Protein AF-A0A7S3IZL6-F1 (afdb_monomer)

Foldseek 3Di:
DVQLVVQLCVVVVQFPDKDDADPDIDTDGDPPDCVVPPDFCCVQVVSQVSSQVRCQVCVCVPPPDPPPPDDDGDPDRDHDDDDDDDDPDPVSVVVVVVVVVVVRVVVVLLVVLLVCCVVVVVDDSVVSVVVCPPDDSVVSVVSVVVD

Organism: NCBI:txid197538

Secondary structure (DSSP, 8-state):
-HHHHHHHHHH-TTEEEEEEETTEEEEEE-TT--GGGG-HHHHHHHHHHHHHHHHHHTHHHHH--TT--S----SS-----------SSHHHHHHHHHHHHHHHHHHHHHHHHHHHHHHTT---HHHHHHHHTT--HHHHHHHHHH-

Mean predicted aligned error: 4.23 Å

Structure (mmCIF, N/CA/C/O backbone):
data_AF-A0A7S3IZL6-F1
#
_entry.id   AF-A0A7S3IZL6-F1
#
loop_
_atom_site.group_PDB
_atom_site.id
_atom_site.type_symbol
_atom_site.label_atom_id
_atom_site.label_alt_id
_atom_site.label_comp_id
_atom_site.label_asym_id
_atom_site.label_entity_id
_atom_site.label_seq_id
_atom_site.pdbx_PDB_ins_code
_atom_site.Cartn_x
_atom_site.Cartn_y
_atom_site.Cartn_z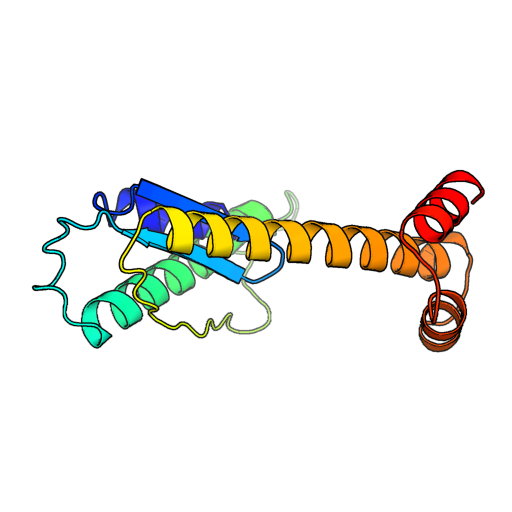
_atom_site.occupancy
_atom_site.B_iso_or_equiv
_atom_site.auth_seq_id
_atom_site.auth_comp_id
_atom_site.auth_asym_id
_atom_site.auth_atom_id
_atom_site.pdbx_PDB_model_num
ATOM 1 N N . MET A 1 1 ? 5.981 2.713 3.437 1.00 95.06 1 MET A N 1
ATOM 2 C CA . MET A 1 1 ? 4.623 2.128 3.564 1.00 95.06 1 MET A CA 1
ATOM 3 C C . MET A 1 1 ? 4.513 1.146 4.726 1.00 95.06 1 MET A C 1
ATOM 5 O O . MET A 1 1 ? 3.728 1.409 5.626 1.00 95.06 1 MET A O 1
ATOM 9 N N . ASN A 1 2 ? 5.308 0.069 4.773 1.00 97.75 2 ASN A N 1
ATOM 10 C CA . ASN A 1 2 ? 5.173 -0.968 5.815 1.00 97.75 2 ASN A CA 1
ATOM 11 C C . ASN A 1 2 ? 5.324 -0.441 7.250 1.00 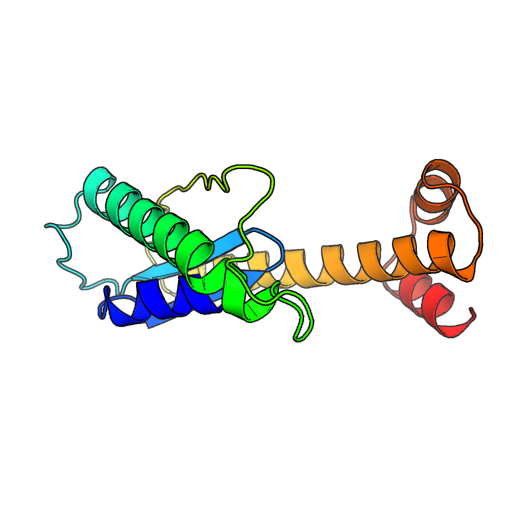97.75 2 ASN A C 1
ATOM 13 O O . ASN A 1 2 ? 4.522 -0.802 8.102 1.00 97.75 2 ASN A O 1
ATOM 17 N N . PHE A 1 3 ? 6.283 0.457 7.498 1.00 97.56 3 PHE A N 1
ATOM 18 C CA . PHE A 1 3 ? 6.422 1.137 8.792 1.00 97.56 3 PHE A CA 1
ATOM 19 C C . PHE A 1 3 ? 5.123 1.836 9.221 1.00 97.56 3 PHE A C 1
ATOM 21 O O . PHE A 1 3 ? 4.598 1.578 10.299 1.00 97.56 3 PHE A O 1
ATOM 28 N N . ALA A 1 4 ? 4.537 2.646 8.335 1.00 98.12 4 ALA A N 1
ATOM 29 C CA . ALA A 1 4 ? 3.280 3.335 8.610 1.00 98.12 4 ALA A CA 1
ATOM 30 C C . ALA A 1 4 ? 2.121 2.358 8.881 1.00 98.12 4 ALA A C 1
ATOM 32 O O . ALA A 1 4 ? 1.332 2.575 9.798 1.00 98.12 4 ALA A O 1
ATOM 33 N N . ALA A 1 5 ? 2.046 1.250 8.136 1.00 98.38 5 ALA A N 1
ATOM 34 C CA . ALA A 1 5 ? 1.050 0.205 8.376 1.00 98.38 5 ALA A CA 1
ATOM 35 C C . ALA A 1 5 ? 1.223 -0.459 9.752 1.00 98.38 5 ALA A C 1
ATOM 37 O O . ALA A 1 5 ? 0.239 -0.710 10.448 1.00 98.38 5 ALA A O 1
ATOM 38 N N . GLN A 1 6 ? 2.467 -0.707 10.169 1.00 98.25 6 GLN A N 1
ATOM 39 C CA . GLN A 1 6 ? 2.776 -1.251 11.489 1.00 98.25 6 GLN A CA 1
ATOM 40 C C . GLN A 1 6 ? 2.372 -0.285 12.607 1.00 98.25 6 GLN A C 1
ATOM 42 O O . GLN A 1 6 ? 1.755 -0.726 13.572 1.00 98.25 6 GLN A O 1
ATOM 47 N N . GLU A 1 7 ? 2.638 1.018 12.473 1.00 98.38 7 GLU A N 1
ATOM 48 C CA . GLU A 1 7 ? 2.203 2.025 13.456 1.00 98.38 7 GLU A CA 1
ATOM 49 C C . GLU A 1 7 ? 0.675 2.094 13.590 1.00 98.38 7 GLU A C 1
ATOM 51 O O . GLU A 1 7 ? 0.138 2.175 14.702 1.00 98.38 7 GLU A O 1
ATOM 56 N N . VAL A 1 8 ? -0.044 1.959 12.470 1.00 98.50 8 VAL A N 1
ATOM 57 C CA . VAL A 1 8 ? -1.506 1.828 12.482 1.00 98.50 8 VAL A CA 1
ATOM 58 C C . VAL A 1 8 ? -1.939 0.579 13.247 1.00 98.50 8 VAL A C 1
ATOM 60 O O . VAL A 1 8 ? -2.790 0.678 14.128 1.00 98.50 8 VAL A O 1
ATOM 63 N N . MET A 1 9 ? -1.345 -0.583 12.971 1.00 98.31 9 MET A N 1
ATOM 64 C CA . MET A 1 9 ? -1.703 -1.832 13.655 1.00 98.31 9 MET A CA 1
ATOM 65 C C . MET A 1 9 ? -1.351 -1.831 15.149 1.00 98.31 9 MET A C 1
ATOM 67 O O . MET A 1 9 ? -2.095 -2.401 15.944 1.00 98.31 9 MET A O 1
ATOM 71 N N . LYS A 1 10 ? -0.262 -1.163 15.553 1.00 98.19 10 LYS A N 1
ATOM 72 C CA . LYS A 1 10 ? 0.097 -0.980 16.971 1.00 98.19 10 LYS A CA 1
ATOM 73 C C . LYS A 1 10 ? -0.937 -0.128 17.709 1.00 98.19 10 LYS A C 1
ATOM 75 O O . LYS A 1 10 ? -1.285 -0.438 18.844 1.00 98.19 10 LYS A O 1
ATOM 80 N N . SER A 1 11 ? -1.442 0.924 17.062 1.00 97.81 11 SER A N 1
ATOM 81 C CA . SER A 1 11 ? -2.416 1.843 17.667 1.00 97.81 11 SER A CA 1
ATOM 82 C C . SER A 1 11 ? -3.849 1.298 17.641 1.00 97.81 11 SER A C 1
ATOM 84 O O . SER A 1 11 ? -4.624 1.526 18.568 1.00 97.81 11 SER A O 1
ATOM 86 N N . PHE A 1 12 ? -4.214 0.560 16.591 1.00 97.50 12 PHE A N 1
ATOM 87 C CA . PHE A 1 12 ? -5.529 -0.052 16.415 1.00 97.50 12 PHE A CA 1
ATOM 88 C C . PHE A 1 12 ? -5.440 -1.570 16.585 1.00 97.50 12 PHE A C 1
ATOM 90 O O . PHE A 1 12 ? -5.465 -2.327 15.617 1.00 97.50 12 PHE A O 1
ATOM 97 N N . THR A 1 13 ? -5.419 -2.022 17.836 1.00 96.06 13 THR A N 1
ATOM 98 C CA . THR A 1 13 ? -5.263 -3.443 18.208 1.00 96.06 13 THR A CA 1
ATOM 99 C C . THR A 1 13 ? -6.411 -4.357 17.756 1.00 96.06 13 THR A C 1
ATOM 101 O O . THR A 1 13 ? -6.295 -5.580 17.790 1.00 96.06 13 THR A O 1
ATOM 104 N N . ASP A 1 14 ? -7.530 -3.784 17.305 1.00 98.00 14 ASP A N 1
ATOM 105 C CA . ASP A 1 14 ? -8.641 -4.517 16.691 1.00 98.00 14 ASP A CA 1
ATOM 106 C C . ASP A 1 14 ? -8.381 -4.904 15.222 1.00 98.00 14 ASP A C 1
ATOM 108 O O . ASP A 1 14 ? -9.164 -5.675 14.653 1.00 98.00 14 ASP A O 1
ATOM 112 N N . ILE A 1 15 ? -7.310 -4.388 14.606 1.00 98.44 15 ILE A N 1
ATOM 113 C CA . ILE A 1 15 ? -6.848 -4.804 13.281 1.00 98.44 15 ILE A CA 1
ATOM 114 C C . ILE A 1 15 ? -6.121 -6.143 13.416 1.00 98.44 15 ILE A C 1
ATOM 116 O O . ILE A 1 15 ? -5.101 -6.250 14.088 1.00 98.44 15 ILE A O 1
ATOM 120 N N . VAL A 1 16 ? -6.639 -7.169 12.745 1.00 97.62 16 VAL A N 1
ATOM 121 C CA . VAL A 1 16 ? -6.103 -8.540 12.800 1.00 97.62 16 VAL A CA 1
ATOM 122 C C . VAL A 1 16 ? -5.136 -8.850 11.664 1.00 97.62 16 VAL A C 1
ATOM 124 O O . VAL A 1 16 ? -4.365 -9.799 11.754 1.00 97.62 16 VAL A O 1
ATOM 127 N N . MET A 1 17 ? -5.187 -8.073 10.583 1.00 97.56 17 MET A N 1
ATOM 128 C CA . MET A 1 17 ? -4.352 -8.261 9.403 1.00 97.56 17 MET A CA 1
ATOM 129 C C . MET A 1 17 ? -4.203 -6.936 8.661 1.00 97.56 17 MET A C 1
ATOM 131 O O . MET A 1 17 ? -5.157 -6.159 8.580 1.00 97.56 17 MET A O 1
ATOM 135 N N . SER A 1 18 ? -3.034 -6.714 8.068 1.00 98.12 18 SER A N 1
ATOM 136 C CA . SER A 1 18 ? -2.870 -5.743 6.992 1.00 98.12 18 SER A CA 1
ATOM 137 C C . SER A 1 18 ? -2.233 -6.397 5.770 1.00 98.12 18 SER A C 1
ATOM 139 O O . SER A 1 18 ? -1.495 -7.376 5.889 1.00 98.12 18 SER A O 1
ATOM 141 N N . TYR A 1 19 ? -2.555 -5.874 4.591 1.00 98.56 19 TYR A N 1
ATOM 142 C CA . TYR A 1 19 ? -1.933 -6.261 3.328 1.00 98.56 19 TYR A CA 1
ATOM 143 C C . TYR A 1 19 ? -1.591 -4.996 2.546 1.00 98.56 19 TYR A C 1
ATOM 145 O O . TYR A 1 19 ? -2.479 -4.190 2.274 1.00 98.56 19 TYR A O 1
ATOM 153 N N . GLY A 1 20 ? -0.315 -4.798 2.221 1.00 97.88 20 GLY A N 1
ATOM 154 C CA . GLY A 1 20 ? 0.162 -3.649 1.453 1.00 97.88 20 GLY A CA 1
ATOM 155 C C . GLY A 1 20 ? 0.866 -4.083 0.175 1.00 97.88 20 GLY A C 1
ATOM 156 O O . GLY A 1 20 ? 1.592 -5.077 0.179 1.00 97.88 20 GLY A O 1
ATOM 157 N N . GLN A 1 21 ? 0.657 -3.330 -0.901 1.00 97.44 21 GLN A N 1
ATOM 158 C CA . GLN A 1 21 ? 1.336 -3.501 -2.186 1.00 97.44 21 GLN A CA 1
ATOM 159 C C . GLN A 1 21 ? 1.420 -2.142 -2.892 1.00 97.44 21 GLN A C 1
ATOM 161 O O . GLN A 1 21 ? 0.495 -1.344 -2.761 1.00 97.44 21 GLN A O 1
ATOM 166 N N . SER A 1 22 ? 2.513 -1.871 -3.615 1.00 96.44 22 SER A N 1
ATOM 167 C CA . SER A 1 22 ? 2.730 -0.574 -4.278 1.00 96.44 22 SER A CA 1
ATOM 168 C C . SER A 1 22 ? 2.533 0.594 -3.287 1.00 96.44 22 SER A C 1
ATOM 170 O O . SER A 1 22 ? 3.221 0.676 -2.266 1.00 96.44 22 SER A O 1
ATOM 172 N N . ASP A 1 23 ? 1.578 1.471 -3.571 1.00 96.62 23 ASP A N 1
ATOM 173 C CA . ASP A 1 23 ? 1.167 2.652 -2.831 1.00 96.62 23 ASP A CA 1
ATOM 174 C C . ASP A 1 23 ? -0.155 2.455 -2.060 1.00 96.62 23 ASP A C 1
ATOM 176 O O . ASP A 1 23 ? -0.652 3.406 -1.460 1.00 96.62 23 ASP A O 1
ATOM 180 N N . GLU A 1 24 ? -0.694 1.230 -1.979 1.00 97.44 24 GLU A N 1
ATOM 181 C CA . GLU A 1 24 ? -1.917 0.919 -1.225 1.00 97.44 24 GLU A CA 1
ATOM 182 C C . GLU A 1 24 ? -1.679 0.033 0.013 1.00 97.44 24 GLU A C 1
ATOM 184 O O . GLU A 1 24 ? -0.741 -0.767 0.095 1.00 97.44 24 GLU A O 1
ATOM 189 N N . CYS A 1 25 ? -2.569 0.157 1.004 1.00 98.00 25 CYS A N 1
ATOM 190 C CA . CYS A 1 25 ? -2.592 -0.703 2.184 1.00 98.00 25 CYS A CA 1
ATOM 191 C C . CYS A 1 25 ? -4.026 -0.961 2.668 1.00 98.00 25 CYS A C 1
ATOM 193 O O . CYS A 1 25 ? -4.818 -0.040 2.857 1.00 98.00 25 CYS A O 1
ATOM 195 N N . SER A 1 26 ? -4.351 -2.233 2.882 1.00 98.50 26 SER A N 1
ATOM 196 C CA . SER A 1 26 ? -5.630 -2.713 3.402 1.00 98.50 26 SER A CA 1
ATOM 197 C C . SER A 1 26 ? -5.495 -3.081 4.875 1.00 98.50 26 SER A C 1
ATOM 199 O O . SER A 1 26 ? -4.564 -3.796 5.238 1.00 98.50 26 SER A O 1
ATOM 201 N N . PHE A 1 27 ? -6.455 -2.671 5.707 1.00 98.62 27 PHE A N 1
ATOM 202 C CA . PHE A 1 27 ? -6.511 -3.011 7.132 1.00 98.62 27 PHE A CA 1
ATOM 203 C C . PHE A 1 27 ? -7.802 -3.762 7.454 1.00 98.62 27 PHE A C 1
ATOM 205 O O . PHE A 1 27 ? -8.902 -3.262 7.219 1.00 98.62 27 PHE A O 1
ATOM 212 N N . VAL A 1 28 ? -7.676 -4.958 8.024 1.00 98.50 28 VAL A N 1
ATOM 213 C CA . VAL A 1 28 ? -8.810 -5.814 8.380 1.00 98.50 28 VAL A CA 1
ATOM 214 C C . VAL A 1 28 ? -9.090 -5.689 9.869 1.00 98.50 28 VAL A C 1
ATOM 216 O O . VAL A 1 28 ? -8.348 -6.212 10.697 1.00 98.50 28 VAL A O 1
ATOM 219 N N . PHE A 1 29 ? -10.197 -5.043 10.218 1.00 98.50 29 PHE A N 1
ATOM 220 C CA . PHE A 1 29 ? -10.705 -5.036 11.587 1.00 98.50 29 PHE A CA 1
ATOM 221 C C . PHE A 1 29 ? -11.466 -6.330 11.887 1.00 98.50 29 PHE A C 1
ATOM 223 O O . PHE A 1 29 ? -12.256 -6.801 11.064 1.00 98.50 29 PHE A O 1
ATOM 230 N N . LYS A 1 30 ? -11.296 -6.889 13.093 1.00 97.50 30 LYS A N 1
ATOM 231 C CA . LYS A 1 30 ? -12.105 -8.037 13.533 1.00 97.50 30 LYS A CA 1
ATOM 232 C C . LYS A 1 30 ? -13.595 -7.690 13.507 1.00 97.50 30 LYS A C 1
ATOM 234 O O . LYS A 1 30 ? -13.999 -6.601 13.916 1.00 97.50 30 LYS A O 1
ATOM 239 N N . LYS A 1 31 ? -14.446 -8.639 13.100 1.00 96.62 31 LYS A N 1
ATOM 240 C CA . LYS A 1 31 ? -15.904 -8.430 12.967 1.00 96.62 31 LYS A CA 1
ATOM 241 C C . LYS A 1 31 ? -16.544 -7.881 14.250 1.00 96.62 31 LYS A C 1
ATOM 243 O O . LYS A 1 31 ? -17.416 -7.016 14.172 1.00 96.62 31 LYS A O 1
ATOM 248 N N . SER A 1 32 ? -16.063 -8.316 15.417 1.00 97.25 32 SER A N 1
ATOM 249 C CA . SER A 1 32 ? -16.534 -7.896 16.743 1.00 97.25 32 SER A CA 1
ATOM 250 C C . SER A 1 32 ? -16.073 -6.502 17.191 1.00 97.25 32 SER A C 1
ATOM 252 O O . SER A 1 32 ? -16.468 -6.077 18.277 1.00 97.25 32 SER A O 1
ATOM 254 N N . THR A 1 33 ? -15.281 -5.777 16.386 1.00 97.88 33 THR A N 1
ATOM 255 C CA . THR A 1 33 ? -14.722 -4.475 16.773 1.00 97.88 33 THR A CA 1
ATOM 256 C C . THR A 1 33 ? -15.788 -3.486 17.244 1.00 97.88 33 THR A C 1
ATOM 258 O O . THR A 1 33 ? -16.893 -3.397 16.685 1.00 97.88 33 THR A O 1
ATOM 261 N N . LYS A 1 34 ? -15.430 -2.726 18.280 1.00 97.88 34 LYS A N 1
ATOM 262 C CA . LYS A 1 34 ? -16.222 -1.621 18.836 1.00 97.88 34 LYS A CA 1
ATOM 263 C C . LYS A 1 34 ? -15.521 -0.269 18.686 1.00 97.88 34 LYS A C 1
ATOM 265 O O . LYS A 1 34 ? -16.036 0.726 19.190 1.00 97.88 34 LYS A O 1
ATOM 270 N N . VAL A 1 35 ? -14.389 -0.221 17.974 1.00 97.81 35 VAL A N 1
ATOM 271 C CA . VAL A 1 35 ? -13.617 1.008 17.735 1.00 97.81 35 VAL A CA 1
ATOM 272 C C . VAL A 1 35 ? -14.547 2.111 17.236 1.00 97.81 35 VAL A C 1
ATOM 274 O O . VAL A 1 35 ? -15.294 1.929 16.273 1.00 97.81 35 VAL A O 1
ATOM 277 N N . PHE A 1 36 ? -14.544 3.239 17.950 1.00 98.00 36 PHE A N 1
ATOM 278 C CA . PHE A 1 36 ? -15.379 4.414 17.681 1.00 98.00 36 PHE A CA 1
ATOM 279 C C . PHE A 1 36 ? -16.872 4.120 17.470 1.00 98.00 36 PHE A C 1
ATOM 281 O O . PHE A 1 36 ? -17.516 4.784 16.657 1.00 98.00 36 PHE A O 1
ATOM 288 N N . ASN A 1 37 ? -17.434 3.121 18.158 1.00 97.88 37 ASN A N 1
ATOM 289 C CA . ASN A 1 37 ? -18.815 2.670 17.947 1.00 97.88 37 ASN A CA 1
ATOM 290 C C . ASN A 1 37 ? -19.116 2.347 16.473 1.00 97.88 37 ASN A C 1
ATOM 292 O O . ASN A 1 37 ? -20.233 2.541 16.003 1.00 97.88 37 ASN A O 1
ATOM 296 N N . ARG A 1 38 ? -18.104 1.875 15.731 1.00 97.81 38 ARG A N 1
ATOM 297 C CA . ARG A 1 38 ? -18.182 1.527 14.305 1.00 97.81 38 ARG A CA 1
ATOM 298 C C . ARG A 1 38 ? -18.573 2.693 13.392 1.00 97.81 38 ARG A C 1
ATOM 300 O O . ARG A 1 38 ? -19.073 2.478 12.292 1.00 97.81 38 ARG A O 1
ATOM 307 N N . ARG A 1 39 ? -18.328 3.932 13.829 1.00 98.19 39 ARG A N 1
ATOM 308 C CA . ARG A 1 39 ? -18.539 5.130 13.010 1.00 98.19 39 ARG A CA 1
ATOM 309 C C . ARG A 1 39 ? -17.530 5.157 11.866 1.00 98.19 39 ARG A C 1
ATOM 311 O O . ARG A 1 39 ? -16.340 5.366 12.106 1.00 98.19 39 ARG A O 1
ATOM 318 N N . GLN A 1 40 ? -18.027 4.986 10.642 1.00 97.44 40 GLN A N 1
ATOM 319 C CA . GLN A 1 40 ? -17.223 4.912 9.421 1.00 97.44 40 GLN A CA 1
ATOM 320 C C . GLN A 1 40 ? -16.240 6.086 9.308 1.00 97.44 40 GLN A C 1
ATOM 322 O O . GLN A 1 40 ? -15.036 5.867 9.202 1.00 97.44 40 GLN A O 1
ATOM 327 N N . ASP A 1 41 ? -16.726 7.320 9.452 1.00 97.75 41 ASP A N 1
ATOM 328 C CA . ASP A 1 41 ? -15.899 8.521 9.286 1.00 97.75 41 ASP A CA 1
ATOM 329 C C . ASP A 1 41 ? -14.773 8.611 10.317 1.00 97.75 41 ASP A C 1
ATOM 331 O O . ASP A 1 41 ? -13.669 9.039 9.991 1.00 97.75 41 ASP A O 1
ATOM 335 N N . LYS A 1 42 ? -15.017 8.176 11.563 1.00 98.19 42 LYS A N 1
ATOM 336 C CA . LYS A 1 42 ? -13.998 8.180 12.626 1.00 98.19 42 LYS A CA 1
ATOM 337 C C . LYS A 1 42 ? -12.938 7.117 12.381 1.00 98.19 42 LYS A C 1
ATOM 339 O O . LYS A 1 42 ? -11.762 7.412 12.531 1.00 98.19 42 LYS A O 1
ATOM 344 N N . ILE A 1 43 ? -13.339 5.906 11.992 1.00 98.31 43 ILE A N 1
ATOM 345 C CA . ILE A 1 43 ? -12.383 4.841 11.663 1.00 98.31 43 ILE A CA 1
ATOM 346 C C . ILE A 1 43 ? -11.517 5.286 10.482 1.00 98.31 43 ILE A C 1
ATOM 348 O O . ILE A 1 43 ? -10.295 5.281 10.591 1.00 98.31 43 ILE A O 1
ATOM 352 N N . MET A 1 44 ? -12.144 5.730 9.391 1.00 98.25 44 MET A N 1
ATOM 353 C CA . MET A 1 44 ? -11.448 6.124 8.168 1.00 98.25 44 MET A CA 1
ATOM 354 C C . MET A 1 44 ? -10.492 7.297 8.405 1.00 98.25 44 MET A C 1
ATOM 356 O O . MET A 1 44 ? -9.304 7.180 8.121 1.00 98.25 44 MET A O 1
ATOM 360 N N . SER A 1 45 ? -10.978 8.405 8.975 1.00 98.19 45 SER A N 1
ATOM 361 C CA . SER A 1 45 ? -10.144 9.595 9.197 1.00 98.19 45 SER A CA 1
ATOM 362 C C . SER A 1 45 ? -9.002 9.347 10.182 1.00 98.19 45 SER A C 1
ATOM 364 O O . SER A 1 45 ? -7.890 9.808 9.938 1.00 98.19 45 SER A O 1
ATOM 366 N N . CYS A 1 46 ? -9.224 8.597 11.266 1.00 98.44 46 CYS A N 1
ATOM 367 C CA . CYS A 1 46 ? -8.166 8.325 12.237 1.00 98.44 46 CYS A CA 1
ATOM 368 C C . CYS A 1 46 ? -7.113 7.344 11.697 1.00 98.44 46 CYS A C 1
ATOM 370 O O . CYS A 1 46 ? -5.928 7.561 11.941 1.00 98.44 46 CYS A O 1
ATOM 372 N N . VAL A 1 47 ? -7.511 6.310 10.943 1.00 98.44 47 VAL A N 1
ATOM 373 C CA . VAL A 1 47 ? -6.556 5.404 10.279 1.00 98.44 47 VAL A CA 1
ATOM 374 C C . VAL A 1 47 ? -5.728 6.166 9.245 1.00 98.44 47 VAL A C 1
ATOM 376 O O . VAL A 1 47 ? -4.504 6.083 9.283 1.00 98.44 47 VAL A O 1
ATOM 379 N N . LEU A 1 48 ? -6.365 6.958 8.375 1.00 98.00 48 LEU A N 1
ATOM 380 C CA . LEU A 1 48 ? -5.661 7.742 7.353 1.00 98.00 48 LEU A CA 1
ATOM 381 C C . LEU A 1 48 ? -4.740 8.801 7.958 1.00 98.00 48 LEU A C 1
ATOM 383 O O . LEU A 1 48 ? -3.606 8.952 7.504 1.00 98.00 48 LEU A O 1
ATOM 387 N N . SER A 1 49 ? -5.199 9.511 8.992 1.00 98.19 49 SER A N 1
ATOM 388 C CA . SER A 1 49 ? -4.379 10.495 9.700 1.00 98.19 49 SER A CA 1
ATOM 389 C C . SER A 1 49 ? -3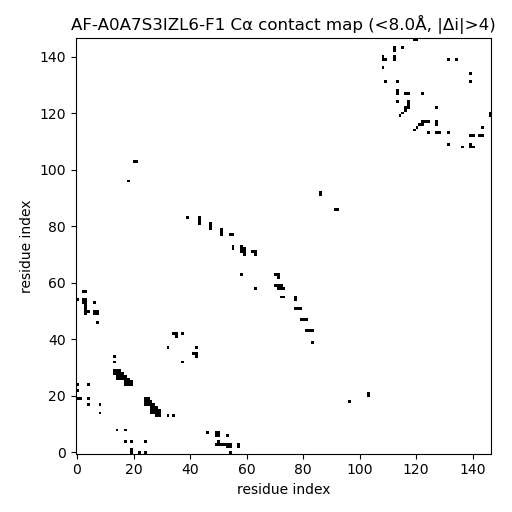.138 9.836 10.288 1.00 98.19 49 SER A C 1
ATOM 391 O O . SER A 1 49 ? -2.036 10.324 10.064 1.00 98.19 49 SER A O 1
ATOM 393 N N . LEU A 1 50 ? -3.299 8.717 10.999 1.00 98.38 50 LEU A N 1
ATOM 394 C CA . LEU A 1 50 ? -2.172 8.019 11.607 1.00 98.38 50 LEU A CA 1
ATOM 395 C C . LEU A 1 50 ? -1.218 7.462 10.547 1.00 98.38 50 LEU A C 1
ATOM 397 O O . LEU A 1 50 ? -0.010 7.623 10.681 1.00 98.38 50 LEU A O 1
ATOM 401 N N . PHE A 1 51 ? -1.746 6.867 9.477 1.00 98.50 51 PHE A N 1
ATOM 402 C CA . PHE A 1 51 ? -0.934 6.344 8.383 1.00 98.50 51 PHE A CA 1
ATOM 403 C C . PHE A 1 51 ? -0.108 7.448 7.709 1.00 98.50 51 PHE A C 1
ATOM 405 O O . PHE A 1 51 ? 1.099 7.302 7.536 1.00 98.50 51 PHE A O 1
ATOM 412 N N . SER A 1 52 ? -0.737 8.582 7.384 1.00 97.44 52 SER A N 1
ATOM 413 C CA . SER A 1 52 ? -0.078 9.727 6.740 1.00 97.44 52 SER A CA 1
ATOM 414 C C . SER A 1 52 ? 0.995 10.348 7.641 1.00 97.44 52 SER A C 1
ATOM 416 O O . SER A 1 52 ? 2.105 10.650 7.187 1.00 97.44 52 SER A O 1
ATOM 418 N N . SER A 1 53 ? 0.690 10.500 8.936 1.00 96.62 53 SER A N 1
ATOM 419 C CA . SER A 1 53 ? 1.641 10.988 9.936 1.00 96.62 53 SER A CA 1
ATOM 420 C C . SER A 1 53 ? 2.815 10.030 10.103 1.00 96.62 53 SER A C 1
ATOM 422 O O . SER A 1 53 ? 3.956 10.475 10.042 1.00 96.62 53 SER A O 1
ATOM 424 N N . ALA A 1 54 ? 2.562 8.727 10.238 1.00 96.94 54 ALA A N 1
ATOM 425 C CA . ALA A 1 54 ? 3.609 7.720 10.380 1.00 96.94 54 ALA A CA 1
ATOM 426 C C . ALA A 1 54 ? 4.480 7.610 9.119 1.00 96.94 54 ALA A C 1
ATOM 428 O O . ALA A 1 54 ? 5.695 7.468 9.226 1.00 96.94 54 ALA A O 1
ATOM 429 N N . TYR A 1 55 ? 3.893 7.740 7.924 1.00 96.19 55 TYR A N 1
ATOM 430 C CA . TYR A 1 55 ? 4.649 7.774 6.671 1.00 96.19 55 TYR A CA 1
ATOM 431 C C . TYR A 1 55 ? 5.638 8.941 6.648 1.00 96.19 55 TYR A C 1
ATOM 433 O O . TYR A 1 55 ? 6.806 8.755 6.319 1.00 96.19 55 TYR A O 1
ATOM 441 N N . THR A 1 56 ? 5.173 10.141 7.004 1.00 93.94 56 THR A N 1
ATOM 442 C CA . THR A 1 56 ? 6.017 11.344 7.024 1.00 93.94 56 THR A CA 1
ATOM 443 C C . THR A 1 56 ? 7.056 11.276 8.142 1.00 93.94 56 THR A C 1
ATOM 445 O O . THR A 1 56 ? 8.199 11.665 7.932 1.00 93.94 56 THR A O 1
ATOM 448 N N . TYR A 1 57 ? 6.668 10.751 9.306 1.00 92.81 57 TYR A N 1
ATOM 449 C CA . TYR A 1 57 ? 7.531 10.600 10.473 1.00 92.81 57 TYR A CA 1
ATOM 450 C C . TYR A 1 57 ? 8.703 9.655 10.201 1.00 92.81 57 TYR A C 1
ATOM 452 O O . TYR A 1 57 ? 9.848 10.039 10.400 1.00 92.81 57 TYR A O 1
ATOM 460 N N . GLY A 1 58 ? 8.428 8.458 9.676 1.00 92.62 58 GLY A N 1
ATOM 461 C CA . GLY A 1 58 ? 9.469 7.476 9.365 1.00 92.62 58 GLY A CA 1
ATOM 462 C C . GLY A 1 58 ? 10.234 7.765 8.074 1.00 92.62 58 GLY A C 1
ATOM 463 O O . GLY A 1 58 ? 11.102 6.988 7.706 1.00 92.62 58 GLY A O 1
ATOM 464 N N . PHE A 1 59 ? 9.917 8.833 7.332 1.00 92.31 59 PHE A N 1
ATOM 465 C CA . PHE A 1 59 ? 10.488 9.058 6.000 1.00 92.31 59 PHE A CA 1
ATOM 466 C C . PHE A 1 59 ? 12.020 9.153 6.022 1.00 92.31 59 PHE A C 1
ATOM 468 O O . PHE A 1 59 ? 12.686 8.554 5.178 1.00 92.31 59 PHE A O 1
ATOM 475 N N . ALA A 1 60 ? 12.576 9.872 6.997 1.00 89.75 60 ALA A N 1
ATOM 476 C CA . ALA A 1 60 ? 14.020 10.039 7.126 1.00 89.75 60 ALA A CA 1
ATOM 477 C C . ALA A 1 60 ? 14.744 8.704 7.368 1.00 89.75 60 ALA A C 1
ATOM 479 O O . ALA A 1 60 ? 15.832 8.516 6.839 1.00 89.75 60 ALA A O 1
ATOM 480 N N . ASP A 1 61 ? 14.115 7.757 8.067 1.00 90.25 61 ASP A N 1
ATOM 481 C CA . ASP A 1 61 ? 14.719 6.457 8.386 1.00 90.25 61 ASP A CA 1
ATOM 482 C C . ASP A 1 61 ? 14.918 5.573 7.142 1.00 90.25 61 ASP A C 1
ATOM 484 O O . ASP A 1 61 ? 15.773 4.691 7.136 1.00 90.25 61 ASP A O 1
ATOM 488 N N . PHE A 1 62 ? 14.130 5.792 6.082 1.00 90.31 62 PHE A N 1
ATOM 489 C CA . PHE A 1 62 ? 14.194 5.000 4.844 1.00 90.31 62 PHE A CA 1
ATOM 490 C C . PHE A 1 62 ? 14.845 5.735 3.672 1.00 90.31 62 PHE A C 1
ATOM 492 O O . PHE A 1 62 ? 15.318 5.089 2.739 1.00 90.31 62 PHE A O 1
ATOM 499 N N . PHE A 1 63 ? 14.825 7.069 3.681 1.00 87.81 63 PHE A N 1
ATOM 500 C CA . PHE A 1 63 ? 15.299 7.893 2.565 1.00 87.81 63 PHE A CA 1
ATOM 501 C C . PHE A 1 63 ? 16.458 8.826 2.937 1.00 87.81 63 PHE A C 1
ATOM 503 O O . PHE A 1 63 ? 17.011 9.473 2.048 1.00 87.81 63 PHE A O 1
ATOM 510 N N . GLY A 1 64 ? 16.831 8.914 4.216 1.00 80.56 64 GLY A N 1
ATOM 511 C CA . GLY A 1 64 ? 18.027 9.620 4.661 1.00 80.56 64 GLY A CA 1
ATOM 512 C C . GLY A 1 64 ? 19.273 8.782 4.409 1.00 80.56 64 GLY A C 1
ATOM 513 O O . GLY A 1 64 ? 19.412 7.692 4.952 1.00 80.56 64 GLY A O 1
ATOM 514 N N . GLY A 1 65 ? 20.168 9.270 3.551 1.00 65.06 65 GLY A N 1
ATOM 515 C CA . GLY A 1 65 ? 21.492 8.668 3.377 1.00 65.06 65 GLY A CA 1
ATOM 516 C C . GLY A 1 65 ? 22.421 9.015 4.545 1.00 65.06 65 GLY A C 1
ATOM 517 O O . GLY A 1 65 ? 22.272 10.079 5.143 1.00 65.06 65 GLY A O 1
ATOM 518 N N . GLU A 1 66 ? 23.405 8.153 4.823 1.00 59.38 66 GLU A N 1
ATOM 519 C CA . GLU A 1 66 ? 24.408 8.341 5.893 1.00 59.38 66 GLU A CA 1
ATOM 520 C C . GLU A 1 66 ? 25.169 9.682 5.785 1.00 59.38 66 GLU A C 1
ATOM 522 O O . GLU A 1 66 ? 25.534 10.265 6.803 1.00 59.38 66 GLU A O 1
ATOM 527 N N . ASP A 1 67 ? 25.322 10.223 4.569 1.00 58.59 67 ASP A N 1
ATOM 528 C CA . ASP A 1 67 ? 26.036 11.481 4.292 1.00 58.59 67 ASP A CA 1
ATOM 529 C C . ASP A 1 67 ? 25.175 12.754 4.416 1.00 58.59 67 ASP A C 1
ATOM 531 O O . ASP A 1 67 ? 25.685 13.874 4.326 1.00 58.59 67 ASP A O 1
ATOM 535 N N . GLN A 1 68 ? 23.859 12.628 4.616 1.00 54.12 68 GLN A N 1
ATOM 536 C CA . GLN A 1 68 ? 22.966 13.777 4.787 1.00 54.12 68 GLN A CA 1
ATOM 537 C C . GLN A 1 68 ? 22.708 14.004 6.274 1.00 54.12 68 GLN A C 1
ATOM 539 O O . GLN A 1 68 ? 21.665 13.629 6.803 1.00 54.12 68 GLN A O 1
ATOM 544 N N . GLY A 1 69 ? 23.680 14.628 6.947 1.00 48.34 69 GLY A N 1
ATOM 545 C CA . GLY A 1 69 ? 23.637 15.018 8.362 1.00 48.34 69 GLY A CA 1
ATOM 546 C C . GLY A 1 69 ? 22.548 16.044 8.719 1.00 48.34 69 GLY A C 1
ATOM 547 O O . GLY A 1 69 ? 22.848 17.112 9.247 1.00 48.34 69 GLY A O 1
ATOM 548 N N . GLY A 1 70 ? 21.279 15.741 8.446 1.00 55.34 70 GLY A N 1
ATOM 549 C CA . GLY A 1 70 ? 20.140 16.579 8.792 1.00 55.34 70 GLY A CA 1
ATOM 550 C C . GLY A 1 70 ? 18.875 16.236 8.006 1.00 55.34 70 GLY A C 1
ATOM 551 O O . GLY A 1 70 ? 18.805 16.454 6.805 1.00 55.34 70 GLY A O 1
ATOM 552 N N . PHE A 1 71 ? 17.860 15.752 8.726 1.00 60.97 71 PHE A N 1
ATOM 553 C CA . PHE A 1 71 ? 16.427 15.781 8.396 1.00 60.97 71 PHE A CA 1
ATOM 554 C C . PHE A 1 71 ? 16.052 15.639 6.903 1.00 60.97 71 PHE A C 1
ATOM 556 O O . PHE A 1 71 ? 15.728 16.615 6.220 1.00 60.97 71 PHE A O 1
ATOM 563 N N . THR A 1 72 ? 15.999 14.404 6.401 1.00 77.81 72 THR A N 1
ATOM 564 C CA . THR A 1 72 ? 15.429 14.121 5.078 1.00 77.81 72 THR A CA 1
ATOM 565 C C . THR A 1 72 ? 13.904 14.166 5.138 1.00 77.81 72 THR A C 1
ATOM 567 O O . THR A 1 72 ? 13.271 13.431 5.894 1.00 77.81 72 THR A O 1
ATOM 570 N N . ARG A 1 73 ? 13.297 15.027 4.317 1.00 82.75 73 ARG A N 1
ATOM 571 C CA . ARG A 1 73 ? 11.839 15.175 4.209 1.00 82.75 73 ARG A CA 1
ATOM 572 C C . ARG A 1 73 ? 11.352 14.910 2.783 1.00 82.75 73 ARG A C 1
ATOM 574 O O . ARG A 1 73 ? 12.106 15.150 1.838 1.00 82.75 73 ARG A O 1
ATOM 581 N N . PRO A 1 74 ? 10.088 14.494 2.600 1.00 85.38 74 PRO A N 1
ATOM 582 C CA . PRO A 1 74 ? 9.496 14.384 1.274 1.00 85.38 74 PRO A CA 1
ATOM 583 C C . PRO A 1 74 ? 9.551 15.719 0.516 1.00 85.38 74 PRO A C 1
ATOM 585 O O . PRO A 1 74 ? 9.232 16.769 1.076 1.00 85.38 74 PRO A O 1
ATOM 588 N N . LEU A 1 75 ? 9.886 15.684 -0.778 1.00 88.75 75 LEU A N 1
ATOM 589 C CA . LEU A 1 75 ? 9.818 16.870 -1.651 1.00 88.75 75 LEU A CA 1
ATOM 590 C C . LEU A 1 75 ? 8.377 17.359 -1.870 1.00 88.75 75 LEU A C 1
ATOM 592 O O . LEU A 1 75 ? 8.152 18.525 -2.185 1.00 88.75 75 LEU A O 1
ATOM 596 N N . ARG A 1 76 ? 7.399 16.461 -1.725 1.00 90.31 76 ARG A N 1
ATOM 597 C CA . ARG A 1 76 ? 5.963 16.746 -1.802 1.00 90.31 76 ARG A CA 1
ATOM 598 C C . ARG A 1 76 ? 5.257 16.097 -0.626 1.00 90.31 76 ARG A C 1
ATOM 600 O O . ARG A 1 76 ? 5.679 15.038 -0.171 1.00 90.31 76 ARG A O 1
ATOM 607 N N . ILE A 1 77 ? 4.176 16.722 -0.168 1.00 92.12 77 ILE A N 1
ATOM 608 C CA . ILE A 1 77 ? 3.380 16.199 0.942 1.00 92.12 77 ILE A CA 1
ATOM 609 C C . ILE A 1 77 ? 2.727 14.883 0.494 1.00 92.12 77 ILE A C 1
ATOM 611 O O . ILE A 1 77 ? 1.973 14.899 -0.484 1.00 92.12 77 ILE A O 1
ATOM 615 N N . PRO A 1 78 ? 3.010 13.755 1.169 1.00 93.56 78 PRO A N 1
ATOM 616 C CA . PRO A 1 78 ? 2.312 12.512 0.899 1.00 93.56 78 PRO A CA 1
ATOM 617 C C . PRO A 1 78 ? 0.859 12.655 1.351 1.00 93.56 78 PRO A C 1
ATOM 619 O O . PRO A 1 78 ? 0.572 13.181 2.426 1.00 93.56 78 PRO A O 1
ATOM 622 N N . SER A 1 79 ? -0.057 12.187 0.516 1.00 95.44 79 SER A N 1
ATOM 623 C CA . SER A 1 79 ? -1.487 12.175 0.796 1.00 95.44 79 SER A CA 1
ATOM 624 C C . SER A 1 79 ? -2.032 10.813 0.412 1.00 95.44 79 SER A C 1
ATOM 626 O O . SER A 1 79 ? -1.587 10.229 -0.575 1.00 95.44 79 SER A O 1
ATOM 628 N N . PHE A 1 80 ? -2.986 10.325 1.195 1.00 97.44 80 PHE A N 1
ATOM 629 C CA . PHE A 1 80 ? -3.602 9.023 1.005 1.00 97.44 80 PHE A CA 1
ATOM 630 C C . PHE A 1 80 ? -5.113 9.199 0.980 1.00 97.44 80 PHE A C 1
ATOM 632 O O . PHE A 1 80 ? -5.686 9.852 1.857 1.00 97.44 80 PHE A O 1
ATOM 639 N N . ASP A 1 81 ? -5.758 8.617 -0.025 1.00 97.75 81 ASP A N 1
ATOM 640 C CA . ASP A 1 81 ? -7.192 8.398 0.017 1.00 97.75 81 ASP A CA 1
ATOM 641 C C . ASP A 1 81 ? -7.495 7.133 0.831 1.00 97.75 81 ASP A C 1
ATOM 643 O O . ASP A 1 81 ? -6.616 6.362 1.221 1.00 97.75 81 ASP A O 1
ATOM 647 N N . GLY A 1 82 ? -8.767 6.926 1.141 1.00 97.25 82 GLY A N 1
ATOM 648 C CA . GLY A 1 82 ? -9.191 5.722 1.828 1.00 97.25 82 GLY A CA 1
ATOM 649 C C . GLY A 1 82 ? -10.679 5.501 1.688 1.00 97.25 82 GLY A C 1
ATOM 650 O O . GLY A 1 82 ? -11.453 6.411 1.395 1.00 97.25 82 GLY A O 1
ATOM 651 N N . ARG A 1 83 ? -11.076 4.251 1.898 1.00 98.06 83 ARG A N 1
ATOM 652 C CA . ARG A 1 83 ? -12.471 3.823 1.878 1.00 98.06 83 ARG A CA 1
ATOM 653 C C . ARG A 1 83 ? -12.674 2.693 2.872 1.00 98.06 83 ARG A C 1
ATOM 655 O O . ARG A 1 83 ? -11.742 1.953 3.177 1.00 98.06 83 ARG A O 1
ATOM 662 N N . ILE A 1 84 ? -13.907 2.535 3.335 1.00 97.88 84 ILE A N 1
ATOM 663 C CA . ILE A 1 84 ? -14.321 1.395 4.153 1.00 97.88 84 ILE A CA 1
ATOM 664 C C . ILE A 1 84 ? -15.256 0.526 3.323 1.00 97.88 84 ILE A C 1
ATOM 666 O O . ILE A 1 84 ? -16.205 1.021 2.719 1.00 97.88 84 ILE A O 1
ATOM 670 N N . VAL A 1 85 ? -14.979 -0.775 3.309 1.00 98.12 85 VAL A N 1
ATOM 671 C CA . VAL A 1 85 ? -15.802 -1.789 2.649 1.00 98.12 85 VAL A CA 1
ATOM 672 C C . VAL A 1 85 ? -16.184 -2.834 3.689 1.00 98.12 85 VAL A C 1
ATOM 674 O O . VAL A 1 85 ? -15.355 -3.246 4.501 1.00 98.12 85 VAL A O 1
ATOM 677 N N . LEU A 1 86 ? -17.452 -3.236 3.692 1.00 98.06 86 LEU A N 1
ATOM 678 C CA . LEU A 1 86 ? -17.969 -4.245 4.608 1.00 98.06 86 LEU A CA 1
ATOM 679 C C . LEU A 1 86 ? -18.054 -5.592 3.894 1.00 98.06 86 LEU A C 1
ATOM 681 O O . LEU A 1 86 ? -18.731 -5.711 2.877 1.00 98.06 86 LEU A O 1
ATOM 685 N N . TYR A 1 87 ? -17.421 -6.607 4.476 1.00 97.94 87 TYR A N 1
ATOM 686 C CA . TYR A 1 87 ? -17.524 -7.992 4.028 1.00 97.94 87 TYR A CA 1
ATOM 687 C C . TYR A 1 87 ? -18.386 -8.786 5.021 1.00 97.94 87 TYR A C 1
ATOM 689 O O . TYR A 1 87 ? -18.048 -8.836 6.211 1.00 97.94 87 TYR A O 1
ATOM 697 N N . PRO A 1 88 ? -19.525 -9.365 4.594 1.00 96.25 88 PRO A N 1
ATOM 698 C CA . PRO A 1 88 ? -20.446 -10.040 5.509 1.00 96.25 88 PRO A CA 1
ATOM 699 C C . PRO A 1 88 ? -19.910 -11.399 5.988 1.00 96.25 88 PRO A C 1
ATOM 701 O O . PRO A 1 88 ? -20.172 -11.788 7.140 1.00 96.25 88 PRO A O 1
ATOM 704 N N . SER A 1 89 ? -19.125 -12.081 5.146 1.00 97.12 89 SER A N 1
ATOM 705 C CA . SER A 1 89 ? -18.515 -13.383 5.417 1.00 97.12 89 SER A CA 1
ATOM 706 C C . SER A 1 89 ? -16.981 -13.345 5.373 1.00 97.12 89 SER A C 1
ATOM 708 O O . SER A 1 89 ? -16.363 -12.414 4.852 1.00 97.12 89 SER A O 1
ATOM 710 N N . LEU A 1 90 ? -16.357 -14.383 5.938 1.00 96.69 90 LEU A N 1
ATOM 711 C CA . LEU A 1 90 ? -14.910 -14.574 5.842 1.00 96.69 90 LEU A CA 1
ATOM 712 C C . LEU A 1 90 ? -14.479 -14.921 4.409 1.00 96.69 90 LEU A C 1
ATOM 714 O O . LEU A 1 90 ? -13.365 -14.585 4.018 1.00 96.69 90 LEU A O 1
ATOM 718 N N . ASP A 1 91 ? -15.342 -15.566 3.628 1.00 98.25 91 ASP A N 1
ATOM 719 C CA . ASP A 1 91 ? -15.013 -15.960 2.260 1.00 98.25 91 ASP A CA 1
ATOM 720 C C . ASP A 1 91 ? -14.989 -14.751 1.320 1.00 98.25 91 ASP A C 1
ATOM 722 O O . ASP A 1 91 ? -14.061 -14.636 0.522 1.00 98.25 91 ASP A O 1
ATOM 726 N N . ASP A 1 92 ? -15.891 -13.780 1.504 1.00 98.06 92 ASP A N 1
ATOM 727 C CA . ASP A 1 92 ? -15.830 -12.500 0.780 1.00 98.06 92 ASP A CA 1
ATOM 728 C C . ASP A 1 92 ? -14.546 -11.726 1.117 1.00 98.06 92 ASP A C 1
ATOM 730 O O . ASP A 1 92 ? -13.887 -11.169 0.239 1.00 98.06 92 ASP A O 1
ATOM 734 N N . LEU A 1 93 ? -14.144 -11.731 2.395 1.00 97.81 93 LEU A N 1
ATOM 735 C CA . LEU A 1 93 ? -12.894 -11.108 2.831 1.00 97.81 93 LEU A CA 1
ATOM 736 C C . LEU A 1 93 ? -11.672 -11.802 2.209 1.00 97.81 93 LEU A C 1
ATOM 738 O O . LEU A 1 93 ? -10.759 -11.127 1.735 1.00 97.81 93 LEU A O 1
ATOM 742 N N . LYS A 1 94 ? -11.641 -13.139 2.186 1.00 98.00 94 LYS A N 1
ATOM 743 C CA . LYS A 1 94 ? -10.570 -13.896 1.519 1.00 98.00 94 LYS A CA 1
ATOM 744 C C . LYS A 1 94 ? -10.529 -13.588 0.027 1.00 98.00 94 LYS A C 1
ATOM 746 O O . LYS A 1 94 ? -9.446 -13.371 -0.503 1.00 98.00 94 LYS A O 1
ATOM 751 N N . ALA A 1 95 ? -11.684 -13.531 -0.636 1.00 98.31 95 ALA A N 1
ATOM 752 C CA . ALA A 1 95 ? -11.770 -13.172 -2.047 1.00 98.31 95 ALA A CA 1
ATOM 753 C C . ALA A 1 95 ? -11.183 -11.776 -2.304 1.00 98.31 95 ALA A C 1
ATOM 755 O O . ALA A 1 95 ? -10.408 -11.608 -3.243 1.00 98.31 95 ALA A O 1
ATOM 756 N N . TYR A 1 96 ? -11.460 -10.802 -1.429 1.00 98.38 96 TYR A N 1
ATOM 757 C CA . TYR A 1 96 ? -10.847 -9.476 -1.499 1.00 98.38 96 TYR A CA 1
ATOM 758 C C . TYR A 1 96 ? -9.322 -9.513 -1.341 1.00 98.38 96 TYR A C 1
ATOM 760 O O . TYR A 1 96 ? -8.613 -8.941 -2.167 1.00 98.38 96 TYR A O 1
ATOM 768 N N . ILE A 1 97 ? -8.797 -10.195 -0.318 1.00 98.06 97 ILE A N 1
ATOM 769 C CA . ILE A 1 97 ? -7.343 -10.271 -0.098 1.00 98.06 97 ILE A CA 1
ATOM 770 C C . ILE A 1 97 ? -6.649 -11.002 -1.255 1.00 98.06 97 ILE A C 1
ATOM 772 O O . ILE A 1 97 ? -5.633 -10.522 -1.757 1.00 98.06 97 ILE A O 1
ATOM 776 N N . ASN A 1 98 ? -7.231 -12.100 -1.747 1.00 98.12 98 ASN A N 1
ATOM 777 C CA . ASN A 1 98 ? -6.740 -12.809 -2.929 1.00 98.12 98 ASN A CA 1
ATOM 778 C C . ASN A 1 98 ? -6.735 -11.896 -4.158 1.00 98.12 98 ASN A C 1
ATOM 780 O O . ASN A 1 98 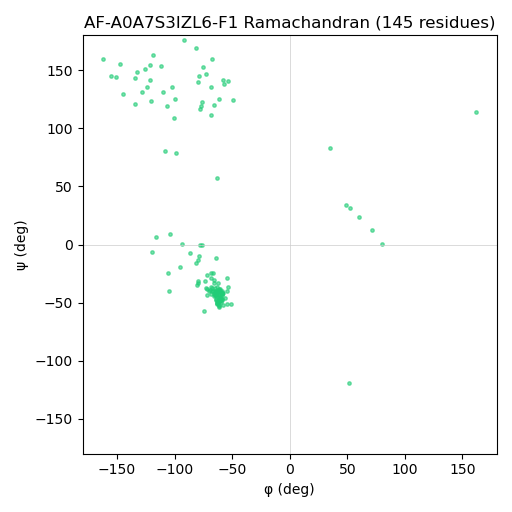? -5.767 -11.885 -4.912 1.00 98.12 98 ASN A O 1
ATOM 784 N N . TRP A 1 99 ? -7.782 -11.092 -4.346 1.00 98.25 99 TRP A N 1
ATOM 785 C CA . TRP A 1 99 ? -7.842 -10.126 -5.437 1.00 98.25 99 TRP A CA 1
ATOM 786 C C . TRP A 1 99 ? -6.720 -9.086 -5.352 1.00 98.25 99 TRP A C 1
ATOM 788 O O . TRP A 1 99 ? -6.051 -8.844 -6.355 1.00 98.25 99 TRP A O 1
ATOM 798 N N . ARG A 1 100 ? -6.457 -8.516 -4.166 1.00 98.31 100 ARG A N 1
ATOM 799 C CA . ARG A 1 100 ? -5.325 -7.592 -3.953 1.00 98.31 100 ARG A CA 1
ATOM 800 C C . ARG A 1 100 ? -3.974 -8.261 -4.233 1.00 98.31 100 ARG A C 1
ATOM 802 O O . ARG A 1 100 ? -3.096 -7.647 -4.833 1.00 98.31 100 ARG A O 1
ATOM 809 N N . GLN A 1 101 ? -3.812 -9.529 -3.859 1.00 98.31 101 GLN A N 1
ATOM 810 C CA . GLN A 1 101 ? -2.579 -10.274 -4.117 1.00 98.31 101 GLN A CA 1
ATOM 811 C C . GLN A 1 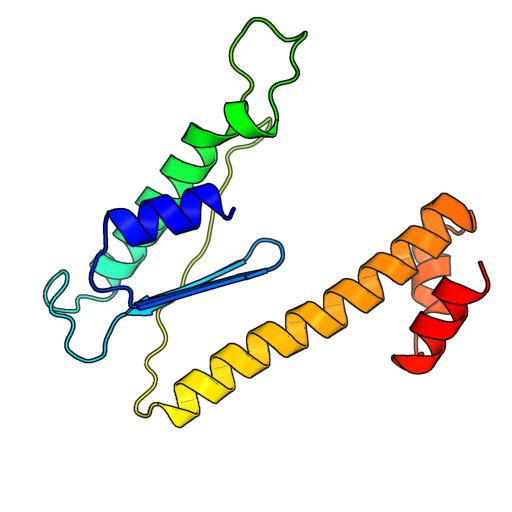101 ? -2.373 -10.605 -5.600 1.00 98.31 101 GLN A C 1
ATOM 813 O O . GLN A 1 101 ? -1.254 -10.496 -6.103 1.00 98.31 101 GLN A O 1
ATOM 818 N N . VAL A 1 102 ? -3.436 -10.983 -6.311 1.00 98.31 102 VAL A N 1
ATOM 819 C CA . VAL A 1 102 ? -3.388 -11.222 -7.760 1.00 98.31 102 VAL A CA 1
ATOM 820 C C . VAL A 1 102 ? -3.046 -9.931 -8.504 1.00 98.31 102 VAL A C 1
ATOM 822 O O . VAL A 1 102 ? -2.214 -9.961 -9.408 1.00 98.31 102 VAL A O 1
ATOM 825 N N . ASP A 1 103 ? -3.618 -8.798 -8.089 1.00 98.12 103 ASP A N 1
ATOM 826 C CA . ASP A 1 103 ? -3.283 -7.480 -8.640 1.00 98.12 103 ASP A CA 1
ATOM 827 C C . ASP A 1 103 ? -1.791 -7.151 -8.457 1.00 98.12 103 ASP A C 1
ATOM 829 O O . ASP A 1 103 ? -1.103 -6.826 -9.425 1.00 98.12 103 ASP A O 1
ATOM 833 N N . CYS A 1 104 ? -1.252 -7.365 -7.251 1.00 98.31 104 CYS A N 1
ATOM 834 C CA . CYS A 1 104 ? 0.178 -7.225 -6.968 1.00 98.31 104 CYS A CA 1
ATOM 835 C C . CYS A 1 104 ? 1.042 -8.112 -7.882 1.00 98.31 104 CYS A C 1
ATOM 837 O O . CYS A 1 104 ? 2.017 -7.639 -8.469 1.00 98.31 104 CYS A O 1
ATOM 839 N N . HIS A 1 105 ? 0.671 -9.384 -8.061 1.00 98.19 105 HIS A N 1
ATOM 840 C CA . HIS A 1 105 ? 1.411 -10.309 -8.922 1.00 98.19 105 HIS A CA 1
ATOM 841 C C . HIS A 1 105 ? 1.448 -9.839 -10.385 1.00 98.19 105 HIS A C 1
ATOM 843 O O . HIS A 1 105 ? 2.519 -9.810 -11.000 1.00 98.19 105 HIS A O 1
ATOM 849 N N . ILE A 1 106 ? 0.295 -9.436 -10.929 1.00 97.75 106 ILE A N 1
ATOM 850 C CA . ILE A 1 106 ? 0.170 -8.952 -12.309 1.00 97.75 106 ILE A CA 1
ATOM 851 C C . ILE A 1 106 ? 0.989 -7.672 -12.502 1.00 97.75 106 ILE A C 1
ATOM 853 O O . ILE A 1 106 ? 1.793 -7.592 -13.436 1.00 97.75 106 ILE A O 1
ATOM 857 N N . ASN A 1 107 ? 0.816 -6.695 -11.608 1.00 97.94 107 ASN A N 1
ATOM 858 C CA . ASN A 1 107 ? 1.479 -5.397 -11.701 1.00 97.94 107 ASN A CA 1
ATOM 859 C C . ASN A 1 107 ? 2.992 -5.520 -11.533 1.00 97.94 107 ASN A C 1
ATOM 861 O O . ASN A 1 107 ? 3.739 -4.931 -12.314 1.00 97.94 107 ASN A O 1
ATOM 865 N N . ASN A 1 108 ? 3.465 -6.325 -10.579 1.00 98.44 108 ASN A N 1
ATOM 866 C CA . ASN A 1 108 ? 4.895 -6.534 -10.388 1.00 98.44 108 ASN A CA 1
ATOM 867 C C . ASN A 1 108 ? 5.531 -7.191 -11.618 1.00 98.44 108 ASN A C 1
ATOM 869 O O . ASN A 1 108 ? 6.494 -6.653 -12.153 1.00 98.44 108 ASN A O 1
ATOM 873 N N . LEU A 1 109 ? 4.971 -8.298 -12.126 1.00 98.44 109 LEU A N 1
ATOM 874 C CA . LEU A 1 109 ? 5.526 -8.968 -13.308 1.00 98.44 109 LEU A CA 1
ATOM 875 C C . LEU A 1 109 ? 5.558 -8.032 -14.526 1.00 98.44 109 LEU A C 1
ATOM 877 O O . LEU A 1 109 ? 6.555 -7.987 -15.252 1.00 98.44 109 LEU A O 1
ATOM 881 N N . TYR A 1 110 ? 4.488 -7.263 -14.740 1.00 98.38 110 TYR A N 1
ATOM 882 C CA . TYR A 1 110 ? 4.443 -6.269 -15.806 1.00 98.38 110 TYR A CA 1
ATOM 883 C C . TYR A 1 110 ? 5.528 -5.198 -15.624 1.00 98.38 110 TYR A C 1
ATOM 885 O O . TYR A 1 110 ? 6.326 -4.992 -16.536 1.00 98.38 110 TYR A O 1
ATOM 893 N N . ASN A 1 111 ? 5.597 -4.559 -14.453 1.00 98.12 111 ASN A N 1
ATOM 894 C CA . ASN A 1 111 ? 6.513 -3.451 -14.182 1.00 98.12 111 ASN A CA 1
ATOM 895 C C . ASN A 1 111 ? 7.979 -3.890 -14.190 1.00 98.12 111 ASN A C 1
ATOM 897 O O . ASN A 1 111 ? 8.817 -3.182 -14.743 1.00 98.12 111 ASN A O 1
ATOM 901 N N . THR A 1 112 ? 8.302 -5.065 -13.643 1.00 98.25 112 THR A N 1
ATOM 902 C CA . THR A 1 112 ? 9.658 -5.624 -13.706 1.00 98.25 112 THR A CA 1
ATOM 903 C C . THR A 1 112 ? 10.084 -5.838 -15.155 1.00 98.25 112 THR A C 1
ATOM 905 O O . THR A 1 112 ? 11.170 -5.413 -15.541 1.00 98.25 112 THR A O 1
ATOM 908 N N . THR A 1 113 ? 9.218 -6.436 -15.979 1.00 98.25 113 THR A N 1
ATOM 909 C CA . THR A 1 113 ? 9.518 -6.658 -17.403 1.00 98.25 113 THR A CA 1
ATOM 910 C C . THR A 1 113 ? 9.635 -5.336 -18.154 1.00 98.25 113 THR A C 1
ATOM 912 O O . THR A 1 113 ? 10.571 -5.142 -18.922 1.00 98.25 113 THR A O 1
ATOM 915 N N . PHE A 1 114 ? 8.721 -4.400 -17.903 1.00 98.38 114 PHE A N 1
ATOM 916 C CA . PHE A 1 114 ? 8.727 -3.074 -18.512 1.00 98.38 114 PHE A CA 1
ATOM 917 C C . PHE A 1 114 ? 10.031 -2.325 -18.224 1.00 98.38 114 PHE A C 1
ATOM 919 O O . PHE A 1 114 ? 10.703 -1.881 -19.151 1.00 98.38 114 PHE A O 1
ATOM 926 N N . TRP A 1 115 ? 10.434 -2.238 -16.955 1.00 98.12 115 TRP A N 1
ATOM 927 C CA . TRP A 1 115 ? 11.656 -1.532 -16.579 1.00 98.12 115 TRP A CA 1
ATOM 928 C C . TRP A 1 115 ? 12.928 -2.275 -16.985 1.00 98.12 115 TRP A C 1
ATOM 930 O O . TRP A 1 115 ? 13.933 -1.619 -17.239 1.00 98.12 115 TRP A O 1
ATOM 940 N N . ALA A 1 116 ? 12.907 -3.605 -17.113 1.00 97.69 116 ALA A N 1
ATOM 941 C CA . ALA A 1 116 ? 14.014 -4.340 -17.723 1.00 97.69 116 ALA A CA 1
ATOM 942 C C . ALA A 1 116 ? 14.186 -3.956 -19.203 1.00 97.69 116 ALA A C 1
ATOM 944 O O . ALA A 1 116 ? 15.284 -3.582 -19.615 1.00 97.69 116 ALA A O 1
ATOM 945 N N . LEU A 1 117 ? 13.092 -3.930 -19.974 1.00 97.69 117 LEU A N 1
ATOM 946 C CA . LEU A 1 117 ? 13.107 -3.507 -21.379 1.00 97.69 117 LEU A CA 1
ATOM 947 C C . LEU A 1 117 ? 13.630 -2.073 -21.555 1.00 97.69 117 LEU A C 1
ATOM 949 O O . LEU A 1 117 ? 14.380 -1.818 -22.493 1.00 97.69 117 LEU A O 1
ATOM 953 N N . VAL A 1 118 ? 13.257 -1.155 -20.659 1.00 97.75 118 VAL A N 1
ATOM 954 C CA . VAL A 1 118 ? 13.710 0.244 -20.709 1.00 97.75 118 VAL A CA 1
ATOM 955 C C . VAL A 1 118 ? 15.168 0.371 -20.259 1.00 97.75 118 VAL A C 1
ATOM 957 O O . VAL A 1 118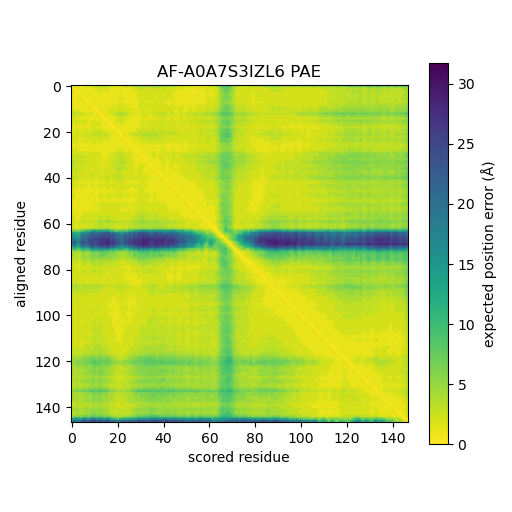 ? 16.014 0.836 -21.015 1.00 97.75 118 VAL A O 1
ATOM 960 N N . ASN A 1 119 ? 15.488 -0.082 -19.045 1.00 96.69 119 ASN A N 1
ATOM 961 C CA . ASN A 1 119 ? 16.778 0.205 -18.412 1.00 96.69 119 ASN A CA 1
ATOM 962 C C . ASN A 1 119 ? 17.918 -0.685 -18.920 1.00 96.69 119 ASN A C 1
ATOM 964 O O . ASN A 1 119 ? 19.065 -0.250 -18.925 1.00 96.69 119 ASN A O 1
ATOM 968 N N . LYS A 1 120 ? 17.624 -1.932 -19.312 1.00 94.38 120 LYS A N 1
ATOM 969 C CA . LYS A 1 120 ? 18.620 -2.882 -19.840 1.00 94.38 120 LYS A CA 1
ATOM 970 C C . LYS A 1 120 ? 18.505 -3.052 -21.350 1.00 94.38 120 LYS A C 1
ATOM 972 O O . LYS A 1 120 ? 19.517 -3.119 -22.035 1.00 94.38 120 LYS A O 1
ATOM 977 N N . GLY A 1 121 ? 17.276 -3.105 -21.865 1.00 93.19 121 GLY A N 1
ATOM 978 C CA . GLY A 1 121 ? 17.012 -3.259 -23.296 1.00 93.19 121 GLY A CA 1
ATOM 979 C C . GLY A 1 121 ? 17.134 -1.971 -24.116 1.00 93.19 121 GLY A C 1
ATOM 980 O O . GLY A 1 121 ? 17.163 -2.052 -25.340 1.00 93.19 121 GLY A O 1
ATOM 981 N N . GLY A 1 122 ? 17.193 -0.797 -23.476 1.00 96.12 122 GLY A N 1
ATOM 982 C CA . GLY A 1 122 ? 17.328 0.497 -24.152 1.00 96.12 122 GLY A CA 1
ATOM 983 C C . GLY A 1 122 ? 16.079 0.963 -24.909 1.00 96.12 122 GLY A C 1
ATOM 984 O O . GLY A 1 122 ? 16.169 1.896 -25.706 1.00 96.12 122 GLY A O 1
ATOM 985 N N . LEU A 1 123 ? 14.922 0.329 -24.692 1.00 97.31 123 LEU A N 1
ATOM 986 C CA . LEU A 1 123 ? 13.664 0.739 -25.319 1.00 97.31 123 LEU A CA 1
ATOM 987 C C . LEU A 1 123 ? 13.146 2.031 -24.682 1.00 97.31 123 LEU A C 1
ATOM 989 O O . LEU A 1 123 ? 13.235 2.230 -23.471 1.00 97.31 123 LEU A O 1
ATOM 993 N N . SER A 1 124 ? 12.493 2.874 -25.478 1.00 98.06 124 SER A N 1
ATOM 994 C CA . SER A 1 124 ? 11.666 3.946 -24.926 1.00 98.06 124 SER A CA 1
ATOM 995 C C . SER A 1 124 ? 10.435 3.380 -24.205 1.00 98.06 124 SER A C 1
ATOM 997 O O . SER A 1 124 ? 9.965 2.274 -24.492 1.00 98.06 124 SER A O 1
ATOM 999 N N . ASN A 1 125 ? 9.831 4.174 -23.316 1.00 97.75 125 ASN A N 1
ATOM 1000 C CA . ASN A 1 125 ? 8.607 3.780 -22.608 1.00 97.75 125 ASN A CA 1
ATOM 1001 C C . ASN A 1 125 ? 7.481 3.356 -23.572 1.00 97.75 125 ASN A C 1
ATOM 1003 O O . ASN A 1 125 ? 6.774 2.380 -23.320 1.00 97.75 125 ASN A O 1
ATOM 1007 N N . ALA A 1 126 ? 7.321 4.062 -24.697 1.00 98.06 126 ALA A N 1
ATOM 1008 C CA . ALA A 1 126 ? 6.295 3.752 -25.692 1.00 98.06 126 ALA A CA 1
ATOM 1009 C C . ALA A 1 126 ? 6.558 2.412 -26.399 1.00 98.06 126 ALA A C 1
ATOM 1011 O O . ALA A 1 126 ? 5.630 1.630 -26.620 1.00 98.06 126 ALA A O 1
ATOM 1012 N N . GLU A 1 127 ? 7.819 2.118 -26.719 1.00 98.12 127 GLU A N 1
ATOM 1013 C CA . GLU A 1 127 ? 8.221 0.851 -27.333 1.00 98.12 127 GLU A CA 1
ATOM 1014 C C . GLU A 1 127 ? 8.067 -0.317 -26.363 1.00 98.12 127 GLU A C 1
ATOM 1016 O O . GLU A 1 127 ? 7.519 -1.351 -26.747 1.00 98.12 127 GLU A O 1
ATOM 1021 N N . ALA A 1 128 ? 8.461 -0.144 -25.098 1.00 97.81 128 ALA A N 1
ATOM 1022 C CA . ALA A 1 128 ? 8.274 -1.152 -24.060 1.00 97.81 128 ALA A CA 1
ATOM 1023 C C . ALA A 1 128 ? 6.781 -1.473 -23.854 1.00 97.81 128 ALA A C 1
ATOM 1025 O O . ALA A 1 128 ? 6.393 -2.643 -23.856 1.00 97.81 128 ALA A O 1
ATOM 1026 N N . HIS A 1 129 ? 5.910 -0.457 -23.792 1.00 97.56 129 HIS A N 1
ATOM 1027 C CA . HIS A 1 129 ? 4.456 -0.662 -23.751 1.00 97.56 129 HIS A CA 1
ATOM 1028 C C . HIS A 1 129 ? 3.940 -1.418 -24.979 1.00 97.56 129 HIS A C 1
ATOM 1030 O O . HIS A 1 129 ? 3.166 -2.368 -24.847 1.00 97.56 129 HIS A O 1
ATOM 1036 N N . LYS A 1 130 ? 4.376 -1.022 -26.180 1.00 97.94 130 LYS A N 1
ATOM 1037 C CA . LYS A 1 130 ? 3.985 -1.689 -27.427 1.00 97.94 130 LYS A CA 1
ATOM 1038 C C . LYS A 1 130 ? 4.442 -3.148 -27.445 1.00 97.94 130 LYS A C 1
ATOM 1040 O O . LYS A 1 130 ? 3.679 -4.003 -27.884 1.00 97.94 130 LYS A O 1
ATOM 1045 N N . ARG A 1 131 ? 5.645 -3.438 -26.942 1.00 96.88 131 ARG A N 1
ATOM 1046 C CA . ARG A 1 131 ? 6.211 -4.791 -26.875 1.00 96.88 131 ARG A CA 1
ATOM 1047 C C . ARG A 1 131 ? 5.461 -5.690 -25.897 1.00 96.88 131 ARG A C 1
ATOM 1049 O O . ARG A 1 131 ? 5.292 -6.870 -26.187 1.00 96.88 131 ARG A O 1
ATOM 1056 N N . LEU A 1 132 ? 5.005 -5.145 -24.770 1.00 97.94 132 LEU A N 1
ATOM 1057 C CA . LEU A 1 132 ? 4.250 -5.894 -23.763 1.00 97.94 132 LEU A CA 1
ATOM 1058 C C . LEU A 1 132 ? 2.763 -6.048 -24.102 1.00 97.94 132 LEU A C 1
ATOM 1060 O O . LEU A 1 132 ? 2.088 -6.899 -23.514 1.00 97.94 132 LEU A O 1
ATOM 1064 N N . LYS A 1 133 ? 2.232 -5.265 -25.044 1.00 97.62 133 LYS A N 1
ATOM 1065 C CA . LYS A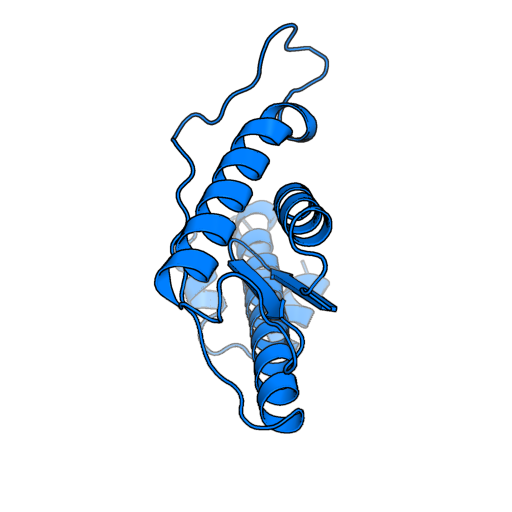 1 133 ? 0.824 -5.336 -25.443 1.00 97.62 133 LYS A CA 1
ATOM 1066 C C . LYS A 1 133 ? 0.485 -6.719 -26.012 1.00 97.62 133 LYS A C 1
ATOM 1068 O O . LYS A 1 133 ? 1.106 -7.177 -26.963 1.00 97.62 133 LYS A O 1
ATOM 1073 N N . GLY A 1 134 ? -0.532 -7.362 -25.439 1.00 97.25 134 GLY A N 1
ATOM 1074 C CA . GLY A 1 134 ? -0.991 -8.693 -25.857 1.00 97.25 134 GLY A CA 1
ATOM 1075 C C . GLY A 1 134 ? -0.155 -9.862 -25.325 1.00 97.25 134 GLY A C 1
ATOM 1076 O O . GLY A 1 134 ? -0.479 -11.004 -25.623 1.00 97.25 134 GLY A O 1
ATOM 1077 N N . THR A 1 135 ? 0.887 -9.600 -24.530 1.00 97.19 135 THR A N 1
ATOM 1078 C CA . THR A 1 135 ? 1.699 -10.661 -23.915 1.00 97.19 135 THR A CA 1
ATOM 1079 C C . THR A 1 135 ? 1.013 -11.264 -22.691 1.00 97.19 135 THR A C 1
ATOM 1081 O O . THR A 1 135 ? 0.406 -10.554 -21.880 1.00 97.19 135 THR A O 1
ATOM 1084 N N . PHE A 1 136 ? 1.194 -12.564 -22.493 1.00 97.31 136 PHE A N 1
ATOM 1085 C CA . PHE A 1 136 ? 0.784 -13.296 -21.298 1.00 97.31 136 PHE A CA 1
ATOM 1086 C C . PHE A 1 136 ? 1.914 -13.345 -20.260 1.00 97.31 136 PHE A C 1
ATOM 1088 O O . PHE A 1 136 ? 3.019 -12.851 -20.492 1.00 97.31 136 PHE A O 1
ATOM 1095 N N . SER A 1 137 ? 1.646 -13.913 -19.080 1.00 97.31 137 SER A N 1
ATOM 1096 C CA . SER A 1 137 ? 2.649 -14.017 -18.009 1.00 97.31 137 SER A CA 1
ATOM 1097 C C . SER A 1 137 ? 3.876 -14.827 -18.435 1.00 97.31 137 SER A C 1
ATOM 1099 O O . SER A 1 137 ? 4.997 -14.419 -18.151 1.00 97.31 137 SER A O 1
ATOM 1101 N N . LYS A 1 138 ? 3.681 -15.929 -19.176 1.00 97.69 138 LYS A N 1
ATOM 1102 C CA . LYS A 1 138 ? 4.784 -16.767 -19.677 1.00 97.69 138 LYS A CA 1
ATOM 1103 C C . LYS A 1 138 ? 5.753 -15.983 -20.571 1.00 97.69 138 LYS A C 1
ATOM 1105 O O . LYS A 1 138 ? 6.957 -16.089 -20.385 1.00 97.69 138 LYS A O 1
ATOM 1110 N N . ASP A 1 139 ? 5.228 -15.130 -21.451 1.00 97.88 139 ASP A N 1
ATOM 1111 C CA . ASP A 1 139 ? 6.048 -14.368 -22.396 1.00 97.88 139 ASP A CA 1
ATOM 1112 C C . ASP A 1 139 ? 6.886 -13.323 -21.643 1.00 97.88 139 ASP A C 1
ATOM 1114 O O . ASP A 1 139 ? 8.043 -13.089 -21.969 1.00 97.88 139 ASP A O 1
ATOM 1118 N N . LYS A 1 140 ? 6.326 -12.717 -20.585 1.00 98.12 140 LYS A N 1
ATOM 1119 C CA . LYS A 1 140 ? 7.052 -11.783 -19.706 1.00 98.12 140 LYS A CA 1
ATOM 1120 C C . LYS A 1 140 ? 8.184 -12.474 -18.948 1.00 98.12 140 LYS A C 1
ATOM 1122 O O . LYS A 1 140 ? 9.278 -11.926 -18.863 1.00 98.12 140 LYS A O 1
ATOM 1127 N N . HIS A 1 141 ? 7.940 -13.681 -18.436 1.00 97.88 141 HIS A N 1
ATOM 1128 C CA . HIS A 1 141 ? 8.993 -14.488 -17.820 1.00 97.88 141 HIS A CA 1
ATOM 1129 C C . HIS A 1 141 ? 10.100 -14.843 -18.818 1.00 97.88 141 HIS A C 1
ATOM 1131 O O . HIS A 1 141 ? 11.273 -14.723 -18.479 1.00 97.88 141 HIS A O 1
ATOM 1137 N N . GLU A 1 142 ? 9.743 -15.217 -20.047 1.00 97.69 142 GLU A N 1
ATOM 1138 C CA . GLU A 1 142 ? 10.714 -15.519 -21.102 1.00 97.69 142 GLU A CA 1
ATOM 1139 C C . GLU A 1 142 ? 11.539 -14.286 -21.497 1.00 97.69 142 GLU A C 1
ATOM 1141 O O . GLU A 1 142 ? 12.760 -14.386 -21.622 1.00 97.69 142 GLU A O 1
ATOM 1146 N N . ILE A 1 143 ? 10.907 -13.109 -21.605 1.00 96.00 143 ILE A N 1
ATOM 1147 C CA . ILE A 1 143 ? 11.602 -11.830 -21.829 1.00 96.00 143 ILE A CA 1
ATOM 1148 C C . ILE A 1 143 ? 12.601 -11.558 -20.701 1.00 96.00 143 ILE A C 1
ATOM 1150 O O . ILE A 1 143 ? 13.747 -11.230 -20.980 1.00 96.00 143 ILE A O 1
ATOM 1154 N N . LEU A 1 144 ? 12.188 -11.705 -19.438 1.00 96.88 144 LEU A N 1
ATOM 1155 C CA . LEU A 1 144 ? 13.062 -11.464 -18.285 1.00 96.88 144 LEU A CA 1
ATOM 1156 C C . LEU A 1 144 ? 14.225 -12.458 -18.186 1.00 96.88 144 LEU A C 1
ATOM 1158 O O . LEU A 1 144 ? 15.274 -12.096 -17.665 1.00 96.88 144 LEU A O 1
ATOM 1162 N N . HIS A 1 145 ? 14.034 -13.694 -18.645 1.00 95.44 145 HIS A N 1
ATO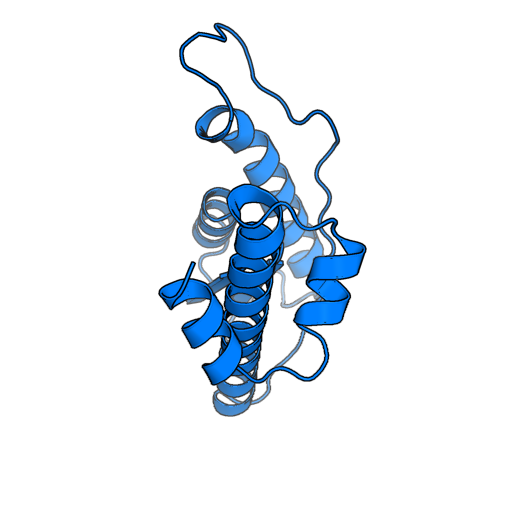M 1163 C CA . HIS A 1 145 ? 15.069 -14.727 -18.625 1.00 95.44 145 HIS A CA 1
ATOM 1164 C C . HIS A 1 145 ? 16.079 -14.577 -19.771 1.00 95.44 145 HIS A C 1
ATOM 1166 O O . HIS A 1 145 ? 17.242 -14.932 -19.617 1.00 95.44 145 HIS A O 1
ATOM 1172 N N . SER A 1 146 ? 15.629 -14.094 -20.930 1.00 86.88 146 SER A N 1
ATOM 1173 C CA . SER A 1 146 ? 16.431 -14.058 -22.161 1.00 86.88 146 SER A CA 1
ATOM 1174 C C . SER A 1 146 ? 17.169 -12.733 -22.384 1.00 86.88 146 SER A C 1
ATOM 1176 O O . SER A 1 146 ? 17.813 -12.577 -23.422 1.00 86.88 146 SER A O 1
ATOM 1178 N N . GLN A 1 147 ? 17.033 -11.775 -21.461 1.00 64.62 147 GLN A N 1
ATOM 1179 C CA . GLN A 1 147 ? 17.715 -10.478 -21.490 1.00 64.62 147 GLN A CA 1
ATOM 1180 C C . GLN A 1 147 ? 18.996 -10.448 -20.664 1.00 64.62 147 GLN A C 1
ATOM 1182 O O . GLN A 1 147 ? 19.005 -11.017 -19.551 1.00 64.62 147 GLN A O 1
#

InterPro domains:
  IPR007537 tRNAHis guanylyltransferase Thg1 [PTHR12729] (1-147)
  IPR024956 tRNAHis guanylyltransferase catalytic domain [PF04446] (1-88)
  IPR025845 Thg1 C-terminal domain [PF14413] (92-147)
  IPR038469 tRNAHis guanylyltransferase Thg1 superfamily [G3DSA:3.30.70.3000] (1-147)

Sequence (147 aa):
MNFAAQEVMKSFTDIVMSYGQSDECSFVFKKSTKVFNRRQDKIMSCVLSLFSSAYTYGFADFFGGEDQGGFTRPLRIPSFDGRIVLYPSLDDLKAYINWRQVDCHINNLYNTTFWALVNKGGLSNAEAHKRLKGTFSKDKHEILHSQ

pLDDT: mean 94.49, std 9.38, range [48.34, 98.62]

Radius of gyration: 19.48 Å; Cα contacts (8 Å, |Δi|>4): 113; chains: 1; bounding box: 46×34×46 Å

Nearest PDB structures (foldseek):
  3wc0-assembly10_L  TM=9.499E-01  e=5.503E-10  Candida albicans SC5314
  3wbz-assembly2_H  TM=9.487E-01  e=1.097E-09  Candida albicans SC5314
  3wc1-assembly1_B  TM=9.509E-01  e=1.097E-09  Candida albicans SC5314
  5xox-assembly2_E-2  TM=9.378E-01  e=1.097E-09  Saccharomyces cerevisiae S288C
  3wbz-assembly1_D  TM=9.492E-01  e=4.096E-09  Candida albicans SC5314

Solvent-accessible surface area (backbone atoms only — not comparable to full-atom values):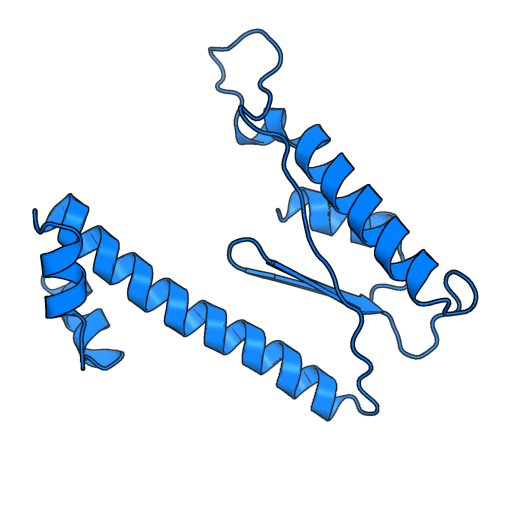 8925 Å² total; per-residue (Å²): 107,69,68,14,53,48,55,42,40,70,74,40,72,54,42,78,47,73,54,73,51,97,95,50,74,47,77,41,64,44,91,84,57,60,68,75,77,64,38,63,70,58,54,52,52,52,52,49,51,47,29,49,49,36,43,63,66,52,36,30,82,77,69,43,53,94,86,55,93,64,86,46,71,74,95,58,88,84,82,76,88,86,85,88,82,89,60,94,46,71,64,56,45,48,51,51,54,50,50,56,50,52,49,47,53,55,51,48,54,50,50,54,40,41,49,43,34,32,79,75,64,69,36,52,74,70,54,31,51,60,69,52,58,92,58,54,72,68,55,44,53,50,53,61,68,76,103